Protein AF-A0A432TKU1-F1 (afdb_monomer)

Foldseek 3Di:
DDPPPDPPVVVVVVVVVVVVVVVVVVVVCCCVVPVVPPPVCPVVVVVVVVVVVVVVVVCVVQQKDKDKDFPPDDDPPDDGDIDIWIDHNPHTDPDDDDDDDDDDDPDD

Structure (mmCIF, N/CA/C/O backbone):
data_AF-A0A432TKU1-F1
#
_entry.id   AF-A0A432TKU1-F1
#
loop_
_atom_site.group_PDB
_atom_site.id
_atom_site.type_symbol
_atom_site.label_atom_id
_atom_site.label_alt_id
_atom_site.label_comp_id
_atom_site.label_asym_id
_atom_site.label_entity_id
_atom_site.label_seq_id
_atom_site.pdbx_PDB_ins_code
_atom_site.Cartn_x
_atom_site.Cartn_y
_atom_site.Cartn_z
_atom_site.occupancy
_atom_site.B_iso_or_equiv
_atom_site.auth_seq_id
_atom_site.auth_comp_id
_atom_site.auth_asym_id
_atom_site.auth_atom_id
_atom_site.pdbx_PDB_model_num
ATOM 1 N N . MET A 1 1 ? 24.162 9.182 -64.129 1.00 46.09 1 MET A N 1
ATOM 2 C CA . MET A 1 1 ? 24.620 10.292 -63.264 1.00 46.09 1 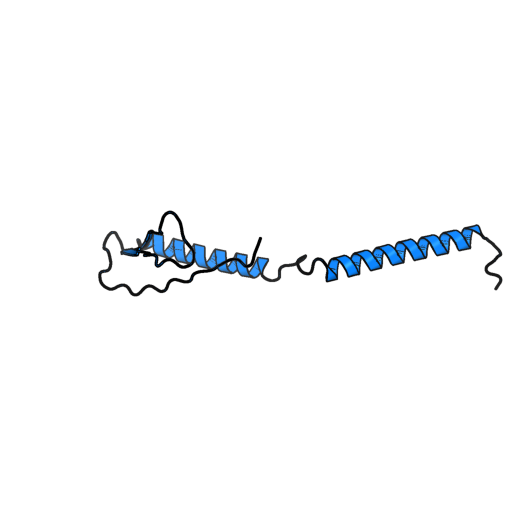MET A CA 1
ATOM 3 C C . MET A 1 1 ? 25.757 9.783 -62.395 1.00 46.09 1 MET A C 1
ATOM 5 O O . MET A 1 1 ? 25.558 8.852 -61.631 1.00 46.09 1 MET A O 1
ATOM 9 N N . THR A 1 2 ? 26.964 10.308 -62.586 1.00 53.25 2 THR A N 1
ATOM 10 C CA . THR A 1 2 ? 28.186 9.823 -61.933 1.00 53.25 2 THR A CA 1
ATOM 11 C C . THR A 1 2 ? 28.218 10.293 -60.477 1.00 53.25 2 THR A C 1
ATOM 13 O O . THR A 1 2 ? 28.508 11.455 -60.206 1.00 53.25 2 THR A O 1
ATOM 16 N N . PHE A 1 3 ? 27.936 9.382 -59.542 1.00 57.47 3 PHE A N 1
ATOM 17 C CA . PHE A 1 3 ? 28.003 9.596 -58.084 1.00 57.47 3 PHE A CA 1
ATOM 18 C C . PHE A 1 3 ? 29.399 10.046 -57.588 1.00 57.47 3 PHE A C 1
ATOM 20 O O . PHE A 1 3 ? 29.557 10.462 -56.451 1.00 57.47 3 PHE A O 1
ATOM 27 N N . GLN A 1 4 ? 30.418 9.995 -58.449 1.00 59.47 4 GLN A N 1
ATOM 28 C CA . GLN A 1 4 ? 31.823 10.268 -58.134 1.00 59.47 4 GLN A CA 1
ATOM 29 C C . GLN A 1 4 ? 32.252 11.741 -58.272 1.00 59.47 4 GLN A C 1
ATOM 31 O O . GLN A 1 4 ? 33.412 12.051 -58.025 1.00 59.47 4 GLN A O 1
ATOM 36 N N . LYS A 1 5 ? 31.368 12.673 -58.667 1.00 64.75 5 LYS A N 1
ATOM 37 C CA . LYS A 1 5 ? 31.785 14.072 -58.915 1.00 64.75 5 LYS A CA 1
ATOM 38 C C . LYS A 1 5 ? 32.138 14.865 -57.649 1.00 64.75 5 LYS A C 1
ATOM 40 O O . LYS A 1 5 ? 32.824 15.873 -57.752 1.00 64.75 5 LYS A O 1
ATOM 45 N N . SER A 1 6 ? 31.699 14.423 -56.471 1.00 76.88 6 SER A N 1
ATOM 46 C CA . SER A 1 6 ? 32.101 15.019 -55.194 1.00 76.88 6 SER A CA 1
ATOM 47 C C . SER A 1 6 ? 32.198 13.932 -54.123 1.00 76.88 6 SER A C 1
ATOM 49 O O . SER A 1 6 ? 31.192 13.604 -53.490 1.00 76.88 6 SER A O 1
ATOM 51 N N . PRO A 1 7 ? 33.396 13.357 -53.907 1.00 80.81 7 PRO A N 1
ATOM 52 C CA . PRO A 1 7 ? 33.641 12.397 -52.829 1.00 80.81 7 PRO A CA 1
ATOM 53 C C . PRO A 1 7 ? 33.178 12.917 -51.461 1.00 80.81 7 PRO A C 1
ATOM 55 O O . PRO A 1 7 ? 32.639 12.160 -50.663 1.00 80.81 7 PRO A O 1
ATOM 58 N N . MET A 1 8 ? 33.292 14.229 -51.230 1.00 85.69 8 MET A N 1
ATOM 59 C CA . MET A 1 8 ? 32.789 14.887 -50.021 1.00 85.69 8 MET A CA 1
ATOM 60 C C . MET A 1 8 ? 31.267 14.794 -49.887 1.00 85.69 8 MET A C 1
ATOM 62 O O . MET A 1 8 ? 30.776 14.469 -48.810 1.00 85.69 8 MET A O 1
ATOM 66 N N . ALA A 1 9 ? 30.513 15.023 -50.966 1.00 85.19 9 ALA A N 1
ATOM 67 C CA . ALA A 1 9 ? 29.055 14.919 -50.930 1.00 85.19 9 ALA A CA 1
ATOM 68 C C . ALA A 1 9 ? 28.590 13.482 -50.642 1.00 85.19 9 ALA A C 1
ATOM 70 O O . ALA A 1 9 ? 27.636 13.281 -49.894 1.00 85.19 9 ALA A O 1
ATOM 71 N N . VAL A 1 10 ? 29.294 12.482 -51.184 1.00 88.31 10 VAL A N 1
ATOM 72 C CA . VAL A 1 10 ? 29.011 11.067 -50.904 1.00 88.31 10 VAL A CA 1
ATOM 73 C C . VAL A 1 10 ? 29.301 10.736 -49.441 1.00 88.31 10 VAL A C 1
ATOM 75 O O . VAL A 1 10 ? 28.450 10.150 -48.778 1.00 88.31 10 VAL A O 1
ATOM 78 N N . SER A 1 11 ? 30.444 11.169 -48.904 1.00 89.50 11 SER A N 1
ATOM 79 C CA . SER A 1 11 ? 30.779 10.975 -47.488 1.00 89.50 11 SER A CA 1
ATOM 80 C C . SER A 1 11 ? 29.767 11.641 -46.554 1.00 89.50 11 SER A C 1
ATOM 82 O O . SER A 1 11 ? 29.345 11.034 -45.573 1.00 89.50 11 SER A O 1
ATOM 84 N N . MET A 1 12 ? 29.318 12.858 -46.876 1.00 90.94 12 MET A N 1
ATOM 85 C CA . MET A 1 12 ? 28.278 13.548 -46.109 1.00 90.94 12 MET A CA 1
ATOM 86 C C . MET A 1 12 ? 26.941 12.804 -46.145 1.00 90.94 12 MET A C 1
ATOM 88 O O . MET A 1 12 ? 26.287 12.681 -45.112 1.00 90.94 12 MET A O 1
ATOM 92 N N . LEU A 1 13 ? 26.549 12.270 -47.305 1.00 92.44 13 LEU A N 1
ATOM 93 C CA . LEU A 1 13 ? 25.328 11.477 -47.436 1.00 92.44 13 LEU A CA 1
ATOM 94 C C . LEU A 1 13 ? 25.402 10.189 -46.607 1.00 92.44 13 LEU A C 1
ATOM 96 O O . LEU A 1 13 ? 24.446 9.848 -45.917 1.00 92.44 13 LEU A O 1
ATOM 100 N N . VAL A 1 14 ? 26.541 9.495 -46.632 1.00 94.75 14 VAL A N 1
ATOM 101 C CA . VAL A 1 14 ? 26.756 8.285 -45.826 1.00 94.75 14 VAL A CA 1
ATOM 102 C C . VAL A 1 14 ? 26.674 8.604 -44.332 1.00 94.75 14 VAL A C 1
ATOM 104 O O . VAL A 1 14 ? 25.962 7.917 -43.604 1.00 94.75 14 VAL A O 1
ATOM 107 N N . LEU A 1 15 ? 27.332 9.673 -43.875 1.00 95.81 15 LEU A N 1
ATOM 108 C CA . LEU A 1 15 ? 27.261 10.111 -42.477 1.00 95.81 15 LEU A CA 1
ATOM 109 C C . LEU A 1 15 ? 25.835 10.482 -42.059 1.00 95.81 15 LEU A C 1
ATOM 111 O O . LEU A 1 15 ? 25.400 10.118 -40.967 1.00 95.81 15 LEU A O 1
ATOM 115 N N . PHE A 1 16 ? 25.089 11.157 -42.936 1.00 96.19 16 PHE A N 1
ATOM 116 C CA . PHE A 1 16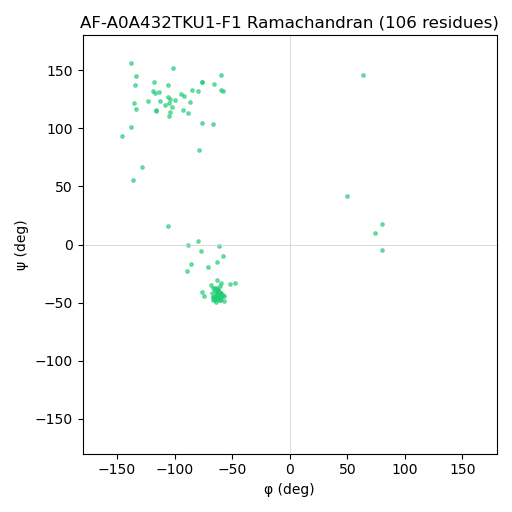 ? 23.686 11.478 -42.699 1.00 96.19 16 PHE A CA 1
ATOM 117 C C . PHE A 1 16 ? 22.836 10.212 -42.534 1.00 96.19 16 PHE A C 1
ATOM 119 O O . PHE A 1 16 ? 22.089 10.097 -41.564 1.00 96.19 16 PHE A O 1
ATOM 126 N N . LEU A 1 17 ? 22.989 9.233 -43.429 1.00 96.94 17 LEU A N 1
ATOM 127 C CA . LEU A 1 17 ? 22.257 7.966 -43.351 1.00 96.94 17 LEU A CA 1
ATOM 128 C C . LEU A 1 17 ? 22.591 7.184 -42.074 1.00 96.94 17 LEU A C 1
ATOM 130 O O . LEU A 1 17 ? 21.686 6.641 -41.444 1.00 96.94 17 LEU A O 1
ATOM 134 N N . ILE A 1 18 ? 23.860 7.176 -41.651 1.00 97.06 18 ILE A N 1
ATOM 135 C CA . ILE A 1 18 ? 24.282 6.563 -40.382 1.00 97.06 18 ILE A CA 1
ATOM 136 C C . ILE A 1 18 ? 23.603 7.254 -39.193 1.00 97.06 18 ILE A C 1
ATOM 138 O O . ILE A 1 18 ? 23.077 6.577 -38.311 1.00 97.06 18 ILE A O 1
ATOM 142 N N . LEU A 1 19 ? 23.576 8.589 -39.168 1.00 97.00 19 LEU A N 1
ATOM 143 C CA . LEU A 1 19 ? 22.960 9.356 -38.082 1.00 97.00 19 LEU A CA 1
ATOM 144 C C . LEU A 1 19 ? 21.447 9.099 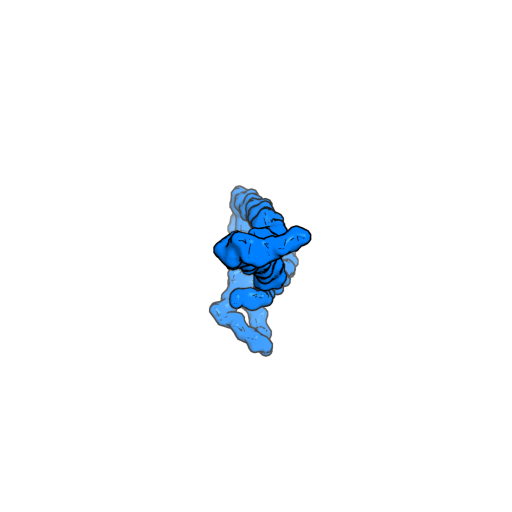-37.985 1.00 97.00 19 LEU A C 1
ATOM 146 O O . LEU A 1 19 ? 20.915 8.878 -36.893 1.00 97.00 19 LEU A O 1
ATOM 150 N N . VAL A 1 20 ? 20.756 9.095 -39.128 1.00 97.06 20 VAL A N 1
ATOM 151 C CA . VAL A 1 20 ? 19.320 8.790 -39.199 1.00 97.06 20 VAL A CA 1
ATOM 152 C C . VAL A 1 20 ? 19.065 7.356 -38.734 1.00 97.06 20 VAL A C 1
ATOM 154 O O . VAL A 1 20 ? 18.207 7.139 -37.880 1.00 97.06 20 VAL A O 1
ATOM 157 N N . GLY A 1 21 ? 19.855 6.391 -39.212 1.00 96.75 21 GLY A N 1
ATOM 158 C CA . GLY A 1 21 ? 19.746 4.989 -38.805 1.00 96.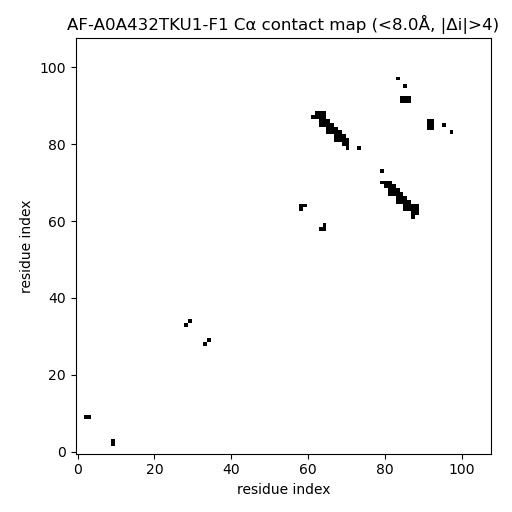75 21 GLY A CA 1
ATOM 159 C C . GLY A 1 21 ? 19.964 4.785 -37.304 1.00 96.75 21 GLY A C 1
ATOM 160 O O . GLY A 1 21 ? 19.166 4.113 -36.655 1.00 96.75 21 GLY A O 1
ATOM 161 N N . ALA A 1 22 ? 20.982 5.424 -36.722 1.00 95.00 22 ALA A N 1
ATOM 162 C CA . ALA A 1 22 ? 21.245 5.368 -35.283 1.00 95.00 22 ALA A CA 1
ATOM 163 C C . ALA A 1 22 ? 20.100 5.974 -34.455 1.00 95.00 22 ALA A C 1
ATOM 165 O O . ALA A 1 22 ? 19.761 5.457 -33.390 1.00 95.00 22 ALA A O 1
ATOM 166 N N . THR A 1 23 ? 19.481 7.050 -34.949 1.00 93.00 23 THR A N 1
ATOM 167 C CA . THR A 1 23 ? 18.312 7.669 -34.308 1.00 93.00 23 THR A CA 1
ATOM 168 C C . THR A 1 23 ? 17.113 6.721 -34.314 1.00 93.00 23 THR A C 1
ATOM 170 O O . THR A 1 23 ? 16.516 6.491 -33.265 1.00 93.00 23 THR A O 1
ATOM 173 N N . VAL A 1 24 ? 16.802 6.113 -35.462 1.00 94.81 24 VAL A N 1
ATOM 174 C CA . VAL A 1 24 ? 15.711 5.131 -35.588 1.00 94.81 24 VAL A CA 1
ATOM 175 C C . VAL A 1 24 ? 15.962 3.915 -34.696 1.00 94.81 24 VAL A C 1
ATOM 177 O O . VAL A 1 24 ? 15.070 3.508 -33.957 1.00 94.81 24 VAL A O 1
ATOM 180 N N . TYR A 1 25 ? 17.187 3.382 -34.697 1.00 92.56 25 TYR A N 1
ATOM 181 C CA . TYR A 1 25 ? 17.574 2.265 -33.835 1.00 92.56 25 TYR A CA 1
ATOM 182 C C . TYR A 1 25 ? 17.356 2.581 -32.351 1.00 92.56 25 TYR A C 1
ATOM 184 O O . TYR A 1 25 ? 16.799 1.763 -31.622 1.00 92.56 25 TYR A O 1
ATOM 192 N N . ARG A 1 26 ? 17.740 3.783 -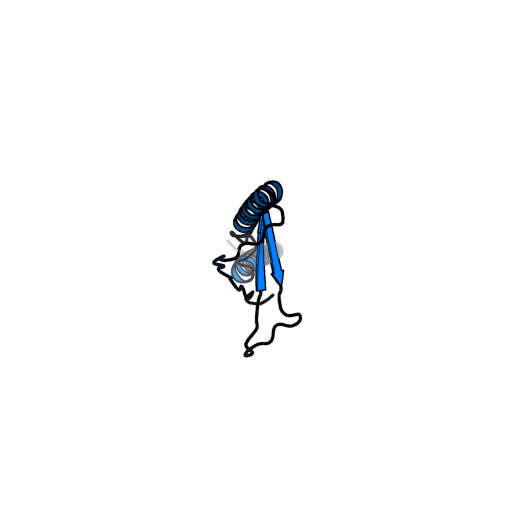31.898 1.00 84.75 26 ARG A N 1
ATOM 193 C CA . ARG A 1 26 ? 17.508 4.219 -30.512 1.00 84.75 26 ARG A CA 1
ATOM 194 C C . ARG A 1 26 ? 16.025 4.321 -30.169 1.00 84.75 26 ARG A C 1
ATOM 196 O O . ARG A 1 26 ? 15.659 3.938 -29.066 1.00 84.75 26 ARG A O 1
ATOM 203 N N . ILE A 1 27 ? 15.190 4.810 -31.087 1.00 85.56 27 ILE A N 1
ATOM 204 C CA . ILE A 1 27 ? 13.736 4.902 -30.882 1.00 85.56 27 ILE A CA 1
ATOM 205 C C . ILE A 1 27 ? 13.130 3.504 -30.734 1.00 85.56 27 ILE A C 1
ATOM 207 O O . ILE A 1 27 ? 12.419 3.256 -29.766 1.00 85.56 27 ILE A O 1
ATOM 211 N N . ILE A 1 28 ? 13.453 2.579 -31.644 1.00 86.94 28 ILE A N 1
ATOM 212 C CA . ILE A 1 28 ? 12.967 1.191 -31.581 1.00 86.94 28 ILE A CA 1
ATOM 213 C C . ILE A 1 28 ? 13.442 0.524 -30.291 1.00 86.94 28 ILE A C 1
ATOM 215 O O . ILE A 1 28 ? 12.635 -0.023 -29.549 1.00 86.94 28 ILE A O 1
ATOM 219 N N . THR A 1 29 ? 14.733 0.653 -29.971 1.00 83.31 29 THR A N 1
ATOM 220 C CA . THR A 1 29 ? 15.298 0.089 -28.739 1.00 83.31 29 THR A CA 1
ATOM 221 C C . THR A 1 29 ? 14.606 0.666 -27.508 1.00 83.31 29 THR A C 1
ATOM 223 O O . THR A 1 29 ? 14.306 -0.082 -26.589 1.00 83.31 29 THR A O 1
ATOM 226 N N . ALA A 1 30 ? 14.316 1.969 -27.463 1.00 76.38 30 ALA A N 1
ATOM 227 C CA . ALA A 1 30 ? 13.592 2.572 -26.345 1.00 76.38 30 ALA A CA 1
ATOM 228 C C . ALA A 1 30 ? 12.172 2.002 -26.204 1.00 76.38 30 ALA A C 1
ATOM 230 O O . ALA A 1 30 ? 11.747 1.734 -25.086 1.00 76.38 30 ALA A O 1
ATOM 231 N N . ILE A 1 31 ? 11.472 1.756 -27.315 1.00 75.12 31 ILE A N 1
ATOM 232 C CA . ILE A 1 31 ? 10.142 1.131 -27.310 1.00 75.12 31 ILE A CA 1
ATOM 233 C C . ILE A 1 31 ? 10.216 -0.327 -26.825 1.00 75.12 31 ILE A C 1
ATOM 235 O O . ILE A 1 31 ? 9.411 -0.734 -25.994 1.00 75.12 31 ILE A O 1
ATOM 239 N N . GLU A 1 32 ? 11.184 -1.109 -27.308 1.00 77.19 32 GLU A N 1
ATOM 240 C CA . GLU A 1 32 ? 11.306 -2.540 -26.989 1.00 77.19 32 GLU A CA 1
ATOM 241 C C . GLU A 1 32 ? 11.869 -2.806 -25.586 1.00 77.19 32 GLU A C 1
ATOM 243 O O . GLU A 1 32 ? 11.406 -3.706 -24.889 1.00 77.19 32 GLU A O 1
ATOM 248 N N . THR A 1 33 ? 12.877 -2.040 -25.160 1.00 68.75 33 THR A N 1
ATOM 249 C CA . THR A 1 33 ? 13.571 -2.255 -23.875 1.00 68.75 33 THR A CA 1
ATOM 250 C C . THR A 1 33 ? 12.931 -1.506 -22.713 1.00 68.75 33 THR A C 1
ATOM 252 O O . THR A 1 33 ? 13.110 -1.907 -21.567 1.00 68.75 33 THR A O 1
ATOM 255 N N . HIS A 1 34 ? 12.176 -0.437 -22.987 1.00 58.97 34 HIS A N 1
ATOM 256 C CA . HIS A 1 34 ? 11.479 0.350 -21.972 1.00 58.97 34 HIS A CA 1
ATOM 257 C C . HIS A 1 34 ? 9.994 0.511 -22.340 1.00 58.97 34 HIS A C 1
ATOM 259 O O . HIS A 1 34 ? 9.537 1.637 -22.558 1.00 58.97 34 HIS A O 1
ATOM 265 N N . PRO A 1 35 ? 9.192 -0.577 -22.334 1.00 52.28 35 PRO A N 1
ATOM 266 C CA . PRO A 1 35 ? 7.744 -0.499 -22.569 1.00 52.28 35 PRO A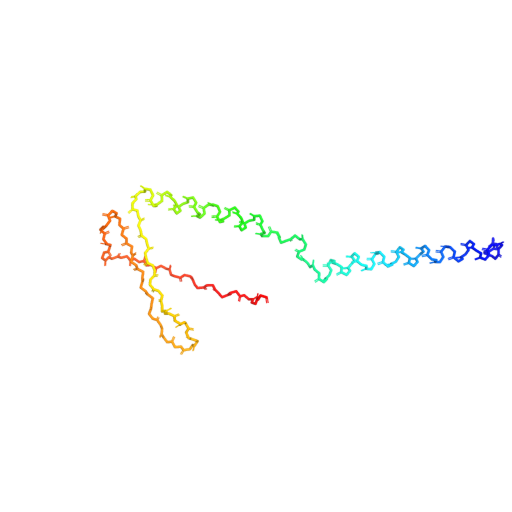 CA 1
ATOM 267 C C . PRO A 1 35 ? 6.988 0.360 -21.528 1.00 52.28 35 PRO A C 1
ATOM 269 O O . PRO A 1 35 ? 5.779 0.523 -21.630 1.00 52.28 35 PRO A O 1
ATOM 272 N N . GLY A 1 36 ? 7.680 0.922 -20.528 1.00 51.66 36 GLY A N 1
ATOM 273 C CA . GLY A 1 36 ? 7.122 1.680 -19.407 1.00 51.66 36 GLY A CA 1
ATOM 274 C C . GLY A 1 36 ? 7.302 3.202 -19.449 1.00 51.66 36 GLY A C 1
ATOM 275 O O . GLY A 1 36 ? 7.127 3.834 -18.412 1.00 51.66 36 GLY A O 1
ATOM 276 N N . LEU A 1 37 ? 7.642 3.827 -20.589 1.00 53.69 37 LEU A N 1
ATOM 277 C CA . LEU A 1 37 ? 7.684 5.306 -20.672 1.00 53.69 37 LEU A CA 1
ATOM 278 C C . LEU A 1 37 ? 6.311 5.967 -20.443 1.00 53.69 37 LEU A C 1
ATOM 280 O O . LEU A 1 37 ? 6.244 7.158 -20.144 1.00 53.69 37 LEU A O 1
ATOM 284 N N . VAL A 1 38 ? 5.236 5.180 -20.507 1.00 54.88 38 VAL A N 1
ATOM 285 C CA . VAL A 1 38 ? 3.934 5.494 -19.924 1.00 54.88 38 VAL A CA 1
ATOM 286 C C . VAL A 1 38 ? 3.423 4.207 -19.284 1.00 54.88 38 VAL A C 1
ATOM 288 O O . VAL A 1 38 ? 2.951 3.309 -19.974 1.00 54.88 38 VAL A O 1
ATOM 291 N N . VAL A 1 39 ? 3.540 4.086 -17.961 1.00 54.38 39 VAL A N 1
ATOM 292 C CA . VAL A 1 39 ? 2.717 3.116 -17.231 1.00 54.38 39 VAL A CA 1
ATOM 293 C C . VAL A 1 39 ? 1.288 3.635 -17.371 1.00 54.38 39 VAL A C 1
ATOM 295 O O . VAL A 1 39 ? 0.950 4.630 -16.732 1.00 54.38 39 VAL A O 1
ATOM 298 N N . GLU A 1 40 ? 0.470 3.026 -18.237 1.00 54.66 40 GLU A N 1
ATOM 299 C CA . GLU A 1 40 ? -0.961 3.376 -18.381 1.00 54.66 40 GLU A CA 1
ATOM 300 C C . GLU A 1 40 ? -1.648 3.455 -17.006 1.00 54.66 40 GLU A C 1
ATOM 302 O O . GLU A 1 40 ? -2.480 4.325 -16.752 1.00 54.66 40 GLU A O 1
ATOM 307 N N . ASP A 1 41 ? -1.194 2.617 -16.075 1.00 52.94 41 ASP A N 1
ATOM 308 C CA . ASP A 1 41 ? -1.691 2.528 -14.710 1.00 52.94 41 ASP A CA 1
ATOM 309 C C . ASP A 1 41 ? -1.217 3.634 -13.754 1.00 52.94 41 ASP A C 1
ATOM 311 O O . ASP A 1 41 ? -1.690 3.687 -12.624 1.00 52.94 41 ASP A O 1
ATOM 315 N N . ALA A 1 42 ? -0.311 4.544 -14.125 1.00 51.47 42 ALA A N 1
ATOM 316 C CA . ALA A 1 42 ? 0.117 5.615 -13.211 1.00 51.47 42 ALA A CA 1
ATOM 317 C C . ALA A 1 42 ? -1.027 6.603 -12.910 1.00 51.47 42 ALA A C 1
ATOM 319 O O . ALA A 1 42 ? -1.182 7.057 -11.776 1.00 51.47 42 ALA A O 1
ATOM 320 N N . TYR A 1 43 ? -1.862 6.898 -13.911 1.00 49.00 43 TYR A N 1
ATOM 321 C CA . TYR A 1 43 ? -3.053 7.731 -13.730 1.00 49.00 43 TYR A CA 1
ATOM 322 C C . TYR A 1 43 ? -4.171 6.974 -13.006 1.00 49.00 43 TYR A C 1
ATOM 324 O O . TYR A 1 43 ? -4.746 7.505 -12.057 1.00 49.00 43 TYR A O 1
ATOM 332 N N . LEU A 1 44 ? -4.420 5.718 -13.390 1.00 57.00 44 LEU A N 1
ATOM 333 C CA . LEU A 1 44 ? -5.450 4.873 -12.774 1.00 57.00 44 LEU A CA 1
ATOM 334 C C . LEU A 1 44 ? -5.130 4.551 -11.306 1.00 57.00 44 LEU A C 1
ATOM 336 O O . LEU A 1 44 ? -6.007 4.620 -10.447 1.00 57.00 44 LEU A O 1
ATOM 340 N N . SER A 1 45 ? -3.864 4.277 -10.983 1.00 61.00 45 SER A N 1
ATOM 341 C CA . SER A 1 45 ? -3.416 4.058 -9.601 1.00 61.00 45 SER A CA 1
ATOM 342 C C . SER A 1 45 ? -3.469 5.333 -8.757 1.00 61.00 45 SER A C 1
ATOM 344 O O . SER A 1 45 ? -3.806 5.258 -7.575 1.00 61.00 45 SER A O 1
ATOM 346 N N . GLY A 1 46 ? -3.197 6.503 -9.345 1.00 61.94 46 GLY A N 1
ATOM 347 C CA . GLY A 1 46 ? -3.314 7.795 -8.669 1.00 61.94 46 GLY A CA 1
ATOM 348 C C . GLY A 1 46 ? -4.759 8.158 -8.314 1.00 61.94 46 GLY A C 1
ATOM 349 O O . GLY A 1 46 ? -5.034 8.558 -7.181 1.00 61.94 46 GLY A O 1
ATOM 350 N N . GLU A 1 47 ? -5.689 7.974 -9.253 1.00 68.38 47 GLU A N 1
ATOM 351 C CA . GLU A 1 47 ? -7.118 8.229 -9.038 1.00 68.38 47 GLU A CA 1
ATOM 352 C C . GLU A 1 47 ? -7.715 7.242 -8.024 1.00 68.38 47 GLU A C 1
ATOM 354 O O . GLU A 1 47 ? -8.298 7.668 -7.025 1.00 68.38 47 GLU A O 1
ATOM 359 N N . ALA A 1 48 ? -7.451 5.939 -8.180 1.00 71.31 48 ALA A N 1
ATOM 360 C CA . ALA A 1 48 ? -7.900 4.911 -7.238 1.00 71.31 48 ALA A CA 1
ATOM 361 C C . ALA A 1 48 ? -7.331 5.115 -5.820 1.00 71.31 48 ALA A C 1
ATOM 363 O O . ALA A 1 48 ? -8.018 4.883 -4.816 1.00 71.31 48 ALA A O 1
ATOM 364 N N . TYR A 1 49 ? -6.084 5.587 -5.710 1.00 72.75 49 TYR A N 1
ATOM 365 C CA . TYR A 1 49 ? -5.495 5.967 -4.427 1.00 72.75 49 TYR A CA 1
ATOM 366 C C . TYR A 1 49 ? -6.225 7.165 -3.806 1.00 72.75 49 TYR A C 1
ATOM 368 O O . TYR A 1 49 ? -6.554 7.135 -2.617 1.00 72.75 49 TYR A O 1
ATOM 376 N N . GLY A 1 50 ? -6.523 8.195 -4.604 1.00 78.75 50 GLY A N 1
ATOM 377 C CA . GLY A 1 50 ? -7.279 9.371 -4.173 1.00 78.75 50 GLY A CA 1
ATOM 378 C C . GLY A 1 50 ? -8.683 9.024 -3.670 1.00 78.75 50 GLY A C 1
ATOM 379 O O . GLY A 1 50 ? -9.078 9.466 -2.588 1.00 78.75 50 GLY A O 1
ATOM 380 N N . GLU A 1 51 ? -9.413 8.179 -4.399 1.00 84.12 51 GLU A N 1
ATOM 381 C CA . GLU A 1 51 ? -10.734 7.687 -3.994 1.00 84.12 51 GLU A CA 1
ATOM 382 C C . GLU A 1 51 ? -10.673 6.893 -2.686 1.00 84.12 51 GLU A C 1
ATOM 384 O O . GLU A 1 51 ? -11.442 7.154 -1.755 1.00 84.12 51 GLU A O 1
ATOM 389 N N . THR A 1 52 ? -9.707 5.978 -2.570 1.00 82.44 52 THR A N 1
ATOM 390 C CA . THR A 1 52 ? -9.497 5.174 -1.357 1.00 82.44 52 THR A CA 1
ATOM 391 C C . THR A 1 52 ? -9.178 6.062 -0.153 1.00 82.44 52 THR A C 1
ATOM 393 O O . THR A 1 52 ? -9.705 5.854 0.945 1.00 82.44 52 THR A O 1
ATOM 396 N N . LEU A 1 53 ? -8.342 7.085 -0.345 1.00 84.56 53 LEU A N 1
ATOM 397 C CA . LEU A 1 53 ? -7.968 8.023 0.707 1.00 84.56 53 LEU A CA 1
ATOM 398 C C . LEU A 1 53 ? -9.155 8.892 1.141 1.00 84.56 53 LEU A C 1
ATOM 400 O O . LEU A 1 53 ? -9.362 9.093 2.340 1.00 84.56 53 LEU A O 1
ATOM 404 N N . ASN A 1 54 ? -9.966 9.367 0.195 1.00 89.44 54 ASN A N 1
ATOM 405 C CA . ASN A 1 54 ? -11.180 10.123 0.498 1.00 89.44 54 ASN A CA 1
ATOM 406 C C . ASN A 1 54 ? -12.202 9.276 1.259 1.00 89.44 54 ASN A C 1
ATOM 408 O O . ASN A 1 54 ? -12.700 9.716 2.297 1.00 89.44 54 ASN A O 1
ATOM 412 N N . ALA A 1 55 ? -12.464 8.048 0.807 1.00 87.00 55 ALA A N 1
ATOM 413 C CA . ALA A 1 55 ? -13.349 7.117 1.502 1.00 87.00 55 ALA A CA 1
ATOM 414 C C . ALA A 1 55 ? -12.854 6.840 2.932 1.00 87.00 55 ALA A C 1
ATOM 416 O O . ALA A 1 55 ? -13.627 6.911 3.891 1.00 87.00 55 ALA A O 1
ATOM 417 N N . ARG A 1 56 ? -11.543 6.621 3.108 1.00 86.69 56 ARG A N 1
ATOM 418 C CA . ARG A 1 56 ? -10.918 6.485 4.432 1.00 86.69 56 ARG A CA 1
ATOM 419 C C . ARG A 1 56 ? -11.171 7.715 5.305 1.00 86.69 56 ARG A C 1
ATOM 421 O O . ARG A 1 56 ? -11.563 7.568 6.460 1.00 86.69 56 ARG A O 1
ATOM 428 N N . ASN A 1 57 ? -10.941 8.918 4.785 1.00 89.94 57 ASN A N 1
ATOM 429 C CA . ASN A 1 57 ? -11.091 10.154 5.555 1.00 89.94 57 ASN A CA 1
ATOM 430 C C . ASN A 1 57 ? -12.546 10.398 5.976 1.00 89.94 57 ASN A C 1
ATOM 432 O O . ASN A 1 57 ? -12.792 10.802 7.112 1.00 89.94 57 ASN A O 1
ATOM 436 N N . GLN A 1 58 ? -13.514 10.088 5.110 1.00 91.88 58 GLN A N 1
ATOM 437 C CA . GLN A 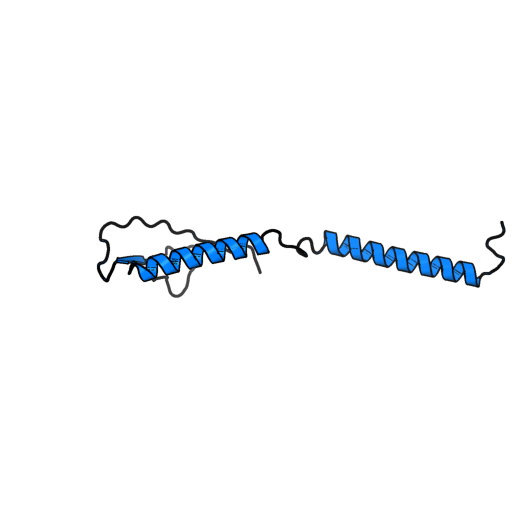1 58 ? -14.936 10.145 5.457 1.00 91.88 58 GLN A CA 1
ATOM 438 C C . GLN A 1 58 ? -15.287 9.170 6.588 1.00 91.88 58 GLN A C 1
ATOM 440 O O . GLN A 1 58 ? -15.995 9.540 7.525 1.00 91.88 58 GLN A O 1
ATOM 445 N N . LEU A 1 59 ? -14.762 7.942 6.545 1.00 89.50 59 LEU A N 1
ATOM 446 C CA . LEU A 1 59 ? -14.965 6.955 7.609 1.00 89.50 59 LEU A CA 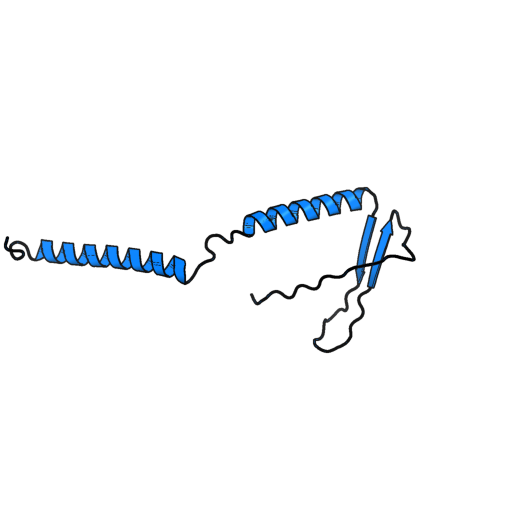1
ATOM 447 C C . LEU A 1 59 ? -14.351 7.419 8.937 1.00 89.50 59 LEU A C 1
ATOM 449 O O . LEU A 1 59 ? -15.003 7.329 9.978 1.00 89.50 59 LEU A O 1
ATOM 453 N N . LEU A 1 60 ? -13.141 7.982 8.907 1.00 89.62 60 LEU A N 1
ATOM 454 C CA . LEU A 1 60 ? -12.506 8.560 10.095 1.00 89.62 60 LEU A CA 1
ATOM 455 C C . LEU A 1 60 ? -13.335 9.709 10.685 1.00 89.62 60 LEU A C 1
ATOM 457 O O . LEU A 1 60 ? -13.529 9.754 11.897 1.00 89.62 60 LEU A O 1
ATOM 461 N N . ALA A 1 61 ? -13.880 10.596 9.845 1.00 91.31 61 ALA A N 1
ATOM 462 C CA . ALA A 1 61 ? -14.748 11.693 10.284 1.00 91.31 61 ALA A CA 1
ATOM 463 C C . ALA A 1 61 ? -16.055 11.198 10.933 1.00 91.31 61 ALA A C 1
ATOM 465 O O . ALA A 1 61 ? -16.580 11.828 11.846 1.00 91.31 61 ALA A O 1
ATOM 466 N N . GLN A 1 62 ? -16.559 10.036 10.511 1.00 91.94 62 GLN A N 1
ATOM 467 C CA . GLN A 1 62 ? -17.699 9.351 11.133 1.00 91.94 62 GLN A CA 1
ATOM 468 C C . GLN A 1 62 ? -17.323 8.570 12.412 1.00 91.94 62 GLN A C 1
ATOM 470 O O . GLN A 1 62 ? -18.177 7.888 12.992 1.00 91.94 62 GLN A O 1
ATOM 475 N N . GLY A 1 63 ? -16.057 8.647 12.836 1.00 90.62 63 GLY A N 1
ATOM 476 C CA . GLY A 1 63 ? -15.529 8.021 14.044 1.00 90.62 63 GLY A CA 1
ATOM 477 C C . GLY A 1 63 ? -15.210 6.535 13.904 1.00 90.62 63 GLY A C 1
ATOM 478 O O . GLY A 1 63 ? -15.098 5.835 14.915 1.00 90.62 63 GLY A O 1
ATOM 479 N N . TRP A 1 64 ? -15.082 6.030 12.676 1.00 91.12 64 TRP A N 1
ATOM 480 C CA . TRP A 1 64 ? -14.612 4.669 12.434 1.00 91.12 64 TRP A CA 1
ATOM 481 C C . TRP A 1 64 ? -13.105 4.570 12.618 1.00 91.12 64 TRP A C 1
ATOM 483 O O . TRP A 1 64 ? -12.353 5.428 12.165 1.00 91.12 64 TRP A O 1
ATOM 493 N N . THR A 1 65 ? -12.654 3.479 13.225 1.00 90.31 65 THR A N 1
ATOM 494 C CA . THR A 1 65 ? -11.239 3.130 13.329 1.00 90.31 65 THR A CA 1
ATOM 495 C C . THR A 1 65 ? -11.032 1.662 12.969 1.00 90.31 65 THR A C 1
ATOM 497 O O . THR A 1 65 ? -11.881 0.804 13.232 1.00 90.31 65 THR A O 1
ATOM 500 N N . LEU A 1 66 ? -9.897 1.375 12.332 1.00 87.50 66 LEU A N 1
ATOM 501 C CA . LEU A 1 66 ? -9.442 0.027 12.007 1.00 87.50 66 LEU A CA 1
ATOM 502 C C . LEU A 1 66 ? -7.967 -0.080 12.387 1.00 87.50 66 LEU A C 1
ATOM 504 O O . LEU A 1 66 ? -7.129 0.610 11.812 1.00 87.50 66 LEU A O 1
ATOM 508 N N . ASN A 1 67 ? -7.665 -0.949 13.345 1.00 88.62 67 ASN A N 1
ATOM 509 C CA . ASN A 1 67 ? -6.307 -1.262 13.768 1.00 88.62 67 ASN A CA 1
ATOM 510 C C . ASN A 1 67 ? -5.952 -2.666 13.289 1.00 88.62 67 ASN A C 1
ATOM 512 O O . ASN A 1 67 ? -6.615 -3.632 13.667 1.00 88.62 67 ASN A O 1
ATOM 516 N N . LEU A 1 68 ? -4.909 -2.775 12.468 1.00 86.94 68 LEU A N 1
ATOM 517 C CA . LEU A 1 68 ? -4.363 -4.052 12.025 1.00 86.94 68 LEU A CA 1
ATOM 518 C C . LEU A 1 68 ? -3.053 -4.318 12.764 1.00 86.94 68 LEU A C 1
ATOM 520 O O . LEU A 1 68 ? -2.047 -3.659 12.518 1.00 86.94 68 LEU A O 1
ATOM 524 N N . ASN A 1 69 ? -3.068 -5.306 13.651 1.00 88.44 69 ASN A N 1
ATOM 525 C CA . ASN A 1 69 ? -1.870 -5.788 14.317 1.00 88.44 69 ASN A CA 1
ATOM 526 C C . ASN A 1 69 ? -1.240 -6.884 13.462 1.00 88.44 69 ASN A C 1
ATOM 528 O O . ASN A 1 69 ? -1.808 -7.968 13.300 1.00 88.44 69 ASN A O 1
ATOM 532 N N . THR A 1 70 ? -0.062 -6.584 12.924 1.00 87.06 70 THR A N 1
ATOM 533 C CA . THR A 1 70 ? 0.756 -7.520 12.154 1.00 87.06 70 THR A CA 1
ATOM 534 C C . THR A 1 70 ? 1.898 -8.065 13.015 1.00 87.06 70 THR A C 1
ATOM 536 O O . THR A 1 70 ? 2.387 -7.367 13.912 1.00 87.06 70 THR A O 1
ATOM 539 N N . PRO A 1 71 ? 2.383 -9.287 12.750 1.00 86.75 71 PRO A N 1
ATOM 540 C CA . PRO A 1 71 ? 3.610 -9.770 13.369 1.00 86.75 71 PRO A CA 1
ATOM 541 C C . PRO A 1 71 ? 4.789 -8.858 13.001 1.00 86.75 71 PRO A C 1
ATOM 543 O O . PRO A 1 71 ? 4.857 -8.326 11.893 1.00 86.75 71 PRO A O 1
ATOM 546 N N . LYS A 1 72 ? 5.743 -8.692 13.930 1.00 86.06 72 LYS A N 1
ATOM 547 C CA . LYS A 1 72 ? 6.936 -7.846 13.715 1.00 86.06 72 LYS A CA 1
ATOM 548 C C . LYS A 1 72 ? 7.780 -8.303 12.524 1.00 86.06 72 LYS A C 1
ATOM 550 O O . LYS A 1 72 ? 8.415 -7.481 11.876 1.00 86.06 72 LYS A O 1
ATOM 555 N N . VAL A 1 73 ? 7.821 -9.611 12.278 1.00 85.12 73 VAL A N 1
ATOM 556 C CA . VAL A 1 73 ? 8.567 -10.227 11.178 1.00 85.12 73 VAL A CA 1
ATOM 557 C C . VAL A 1 73 ? 7.670 -11.269 10.531 1.00 85.12 73 VAL A C 1
ATOM 559 O O . VAL A 1 73 ? 7.236 -12.208 11.199 1.00 85.12 73 VAL A O 1
ATOM 562 N N . VAL A 1 74 ? 7.422 -11.107 9.234 1.00 83.50 74 VAL A N 1
ATOM 563 C CA . VAL A 1 74 ? 6.673 -12.070 8.425 1.00 83.50 74 VAL A CA 1
ATOM 564 C C . VAL A 1 74 ? 7.645 -13.124 7.903 1.00 83.50 74 VAL A C 1
ATOM 566 O O . VAL A 1 74 ? 8.630 -12.786 7.248 1.00 83.50 74 VAL A O 1
ATOM 569 N N . LYS A 1 75 ? 7.398 -14.403 8.206 1.00 84.56 75 LYS A N 1
ATOM 570 C CA . LYS A 1 75 ? 8.257 -15.525 7.795 1.00 84.56 75 LYS A CA 1
ATOM 571 C C . LYS A 1 75 ? 7.546 -16.435 6.799 1.00 84.56 75 LYS A C 1
ATOM 573 O O . LYS A 1 75 ? 6.425 -16.876 7.030 1.00 84.56 75 LYS A O 1
ATOM 578 N N . HIS A 1 76 ? 8.220 -16.751 5.701 1.00 84.00 76 HIS A N 1
ATOM 579 C CA . HIS A 1 76 ? 7.681 -17.659 4.694 1.00 84.00 76 HIS A CA 1
ATOM 580 C C . HIS A 1 76 ? 7.519 -19.085 5.248 1.00 84.00 76 HIS A C 1
ATOM 582 O O . HIS A 1 76 ? 8.402 -19.580 5.945 1.00 84.00 76 HIS A O 1
ATOM 588 N N . GLY A 1 77 ? 6.399 -19.740 4.922 1.00 84.75 77 GLY A N 1
ATOM 589 C CA . GLY A 1 77 ? 6.122 -21.129 5.310 1.00 84.75 77 GLY A CA 1
ATOM 590 C C . GLY A 1 77 ? 5.750 -21.341 6.782 1.00 84.75 77 GLY A C 1
ATOM 591 O O . GLY A 1 77 ? 5.686 -22.484 7.221 1.00 84.75 77 GLY A O 1
ATOM 592 N N . ILE A 1 78 ? 5.514 -20.268 7.545 1.00 88.50 78 ILE A N 1
ATOM 593 C CA . ILE A 1 78 ? 5.129 -20.332 8.960 1.00 88.50 78 ILE A CA 1
ATOM 594 C C . ILE A 1 78 ? 3.757 -19.684 9.131 1.00 88.50 78 ILE A C 1
ATOM 596 O O . ILE A 1 78 ? 3.534 -18.574 8.638 1.00 88.50 78 ILE A O 1
ATOM 600 N N . GLU A 1 79 ? 2.860 -20.370 9.842 1.00 88.94 79 GLU A N 1
ATOM 601 C CA . GLU A 1 79 ? 1.551 -19.833 10.211 1.00 88.94 79 GLU A CA 1
ATOM 602 C C . GLU A 1 79 ? 1.714 -18.559 11.049 1.00 88.94 79 GLU A C 1
ATOM 604 O O . GLU A 1 79 ? 2.526 -18.489 11.974 1.00 88.94 79 GLU A O 1
ATOM 609 N N . GLN A 1 80 ? 0.954 -17.525 10.697 1.00 87.81 80 GLN A N 1
ATOM 610 C CA . GLN A 1 80 ? 1.035 -16.215 11.326 1.00 87.81 80 GLN A CA 1
ATOM 611 C C . GLN A 1 80 ? -0.357 -15.691 11.629 1.00 87.81 80 GLN A C 1
ATOM 613 O O . GLN A 1 80 ? -1.264 -15.763 10.801 1.00 87.81 80 GLN A O 1
ATOM 618 N N . THR A 1 81 ? -0.504 -15.115 12.817 1.00 88.81 81 THR A N 1
ATOM 619 C CA . THR A 1 81 ? -1.757 -14.511 13.254 1.00 88.81 81 THR A CA 1
ATOM 620 C C . THR A 1 81 ? -1.756 -13.017 12.963 1.00 88.81 81 THR A C 1
ATOM 622 O O . THR A 1 81 ? -0.833 -12.295 13.343 1.00 88.81 81 THR A O 1
ATOM 625 N N . TYR A 1 82 ? -2.828 -12.559 12.326 1.00 87.69 82 TYR A N 1
ATOM 626 C CA . TYR A 1 82 ? -3.114 -11.154 12.069 1.00 87.69 82 TYR A CA 1
ATOM 627 C C . TYR A 1 82 ? -4.404 -10.794 12.794 1.00 87.69 82 TYR A C 1
ATOM 629 O O . TYR A 1 82 ? -5.407 -11.494 12.651 1.00 87.69 82 TYR A O 1
ATOM 637 N N . THR A 1 83 ? -4.393 -9.698 13.548 1.00 88.31 83 THR A N 1
ATOM 638 C CA . THR A 1 83 ? -5.568 -9.274 14.318 1.00 88.31 83 THR A CA 1
ATOM 639 C C . THR A 1 83 ? -6.054 -7.933 13.805 1.00 88.31 83 THR A C 1
ATOM 641 O O . THR A 1 83 ? -5.364 -6.926 13.945 1.00 88.31 83 THR A O 1
ATOM 644 N N . ALA A 1 84 ? -7.256 -7.913 13.235 1.00 88.19 84 ALA A N 1
ATOM 645 C CA . ALA A 1 84 ? -7.941 -6.688 12.851 1.00 88.19 84 ALA A CA 1
ATOM 646 C C . ALA A 1 84 ? -8.978 -6.319 13.919 1.00 88.19 84 ALA A C 1
ATOM 648 O O . ALA A 1 84 ? -9.860 -7.113 14.240 1.00 88.19 84 ALA A O 1
ATOM 649 N N . VAL A 1 85 ? -8.884 -5.105 14.454 1.00 88.88 85 VAL A N 1
ATOM 650 C CA . VAL A 1 85 ? -9.841 -4.549 15.414 1.00 88.88 85 VAL A CA 1
ATOM 651 C C . VAL A 1 85 ? -10.514 -3.349 14.771 1.00 88.88 85 VAL A C 1
ATOM 653 O O . VAL A 1 85 ? -9.859 -2.346 14.494 1.00 88.88 85 VAL A O 1
ATOM 656 N N . SER A 1 86 ? -11.823 -3.445 14.545 1.00 89.00 86 SER A N 1
ATOM 657 C CA . SER A 1 86 ? -12.634 -2.321 14.081 1.00 89.00 86 SER A CA 1
ATOM 658 C C . SER A 1 86 ? -13.490 -1.776 15.217 1.00 89.00 86 SER A C 1
ATOM 660 O O . SER A 1 86 ? -14.082 -2.541 15.986 1.00 89.00 86 SER A O 1
ATOM 662 N N . ALA A 1 87 ? -13.565 -0.453 15.316 1.00 90.75 87 ALA A N 1
ATOM 663 C CA . ALA A 1 87 ? -14.421 0.232 16.267 1.00 90.75 87 ALA A CA 1
ATOM 664 C C . ALA A 1 87 ? -15.111 1.437 15.624 1.00 90.75 87 ALA A C 1
ATOM 666 O O . ALA A 1 87 ? -14.623 2.016 14.656 1.00 90.75 87 ALA A O 1
ATOM 667 N N . LYS A 1 88 ? -16.251 1.829 16.194 1.00 91.19 88 LYS A N 1
ATOM 668 C CA . LYS A 1 88 ? -16.924 3.094 15.886 1.00 91.19 88 LYS A CA 1
ATOM 669 C C . LYS A 1 88 ? -17.098 3.877 17.176 1.00 91.19 88 LYS A C 1
ATOM 671 O O . LYS A 1 88 ? -17.683 3.355 18.124 1.00 91.19 88 LYS A O 1
ATOM 676 N N . ASN A 1 89 ? -16.586 5.104 17.230 1.00 91.31 89 ASN A N 1
ATOM 677 C CA . ASN A 1 89 ? -16.634 5.963 18.419 1.00 91.31 89 ASN A CA 1
ATOM 678 C C . ASN A 1 89 ? -16.153 5.238 19.695 1.00 91.31 89 ASN A C 1
ATOM 680 O O . ASN A 1 89 ? -16.780 5.322 20.747 1.00 91.31 89 ASN A O 1
ATOM 684 N N . GLY A 1 90 ? -15.076 4.451 19.582 1.00 86.38 90 GLY A N 1
ATOM 685 C CA . GLY A 1 90 ? -14.498 3.686 20.695 1.00 86.38 90 GLY A CA 1
ATOM 686 C C . GLY A 1 90 ? -15.211 2.373 21.045 1.00 86.38 90 GLY A C 1
ATOM 687 O O . GLY A 1 90 ? -14.702 1.614 21.866 1.00 86.38 90 GLY A O 1
ATOM 688 N N . LYS A 1 91 ? -16.346 2.047 20.411 1.00 90.19 91 LYS A N 1
ATOM 689 C CA . LYS A 1 91 ? -17.049 0.776 20.625 1.00 90.19 91 LYS A CA 1
ATOM 690 C C . LYS A 1 91 ? -16.597 -0.271 19.608 1.00 90.19 91 LYS A C 1
ATOM 692 O O . LYS A 1 91 ? -16.818 -0.109 18.409 1.00 90.19 91 LYS A O 1
ATOM 697 N N . VAL A 1 92 ? -15.963 -1.333 20.100 1.00 90.06 92 VAL A N 1
ATOM 698 C CA . VAL A 1 92 ? -15.454 -2.448 19.285 1.00 90.06 92 VAL A CA 1
ATOM 699 C C . VAL A 1 92 ? -16.601 -3.362 18.856 1.00 90.06 92 VAL A C 1
ATOM 701 O O . VAL A 1 92 ? -17.507 -3.650 19.641 1.00 90.06 92 VAL A O 1
ATOM 704 N N . PHE A 1 93 ? -16.557 -3.837 17.613 1.00 83.31 93 PHE A N 1
ATOM 705 C CA . PHE A 1 93 ? -17.508 -4.828 17.109 1.00 83.31 93 PHE A CA 1
ATOM 706 C C . PHE A 1 93 ? -17.128 -6.239 17.573 1.00 83.31 93 PHE A C 1
ATOM 708 O O . PHE A 1 93 ? -15.986 -6.656 17.414 1.00 83.31 93 PHE A O 1
ATOM 715 N N . SER A 1 94 ? -18.092 -7.000 18.103 1.00 76.75 94 SER A N 1
ATOM 716 C CA . SER A 1 94 ? -17.873 -8.386 18.553 1.00 76.75 94 SER A CA 1
ATOM 717 C C . SER A 1 94 ? -18.015 -9.437 17.444 1.00 76.75 94 SER A C 1
ATOM 719 O O . SER A 1 94 ? -17.564 -10.563 17.618 1.00 76.75 94 SER A O 1
ATOM 721 N N . ALA A 1 95 ? -18.630 -9.088 16.309 1.00 69.19 95 ALA A N 1
ATOM 722 C CA . ALA A 1 95 ? -18.935 -10.012 15.212 1.00 69.19 95 ALA A CA 1
ATOM 723 C C . ALA A 1 95 ? -18.606 -9.393 13.844 1.00 69.19 95 ALA A C 1
ATOM 725 O O . ALA A 1 95 ? -19.462 -9.270 12.968 1.00 69.19 95 ALA A O 1
ATOM 726 N N . ALA A 1 96 ? -17.362 -8.947 13.671 1.00 68.94 96 ALA A N 1
ATOM 727 C CA . ALA A 1 96 ? -16.897 -8.424 12.393 1.00 68.94 96 ALA A CA 1
ATOM 728 C C . ALA A 1 96 ? -16.414 -9.565 11.485 1.00 68.94 96 ALA A C 1
ATOM 730 O O . ALA A 1 96 ? -15.634 -10.418 11.905 1.00 68.94 96 ALA A O 1
ATOM 731 N N . LYS A 1 97 ? -16.847 -9.558 10.220 1.00 71.56 97 LYS A N 1
ATOM 732 C CA . LYS A 1 97 ? -16.189 -10.318 9.153 1.00 71.56 97 LYS A CA 1
ATOM 733 C C . LYS A 1 97 ? -15.156 -9.405 8.507 1.00 71.56 97 LYS A C 1
ATOM 735 O O . LYS A 1 97 ? -15.494 -8.293 8.111 1.00 71.56 97 LYS A O 1
ATOM 740 N N . ALA A 1 98 ? -13.919 -9.872 8.408 1.00 74.75 98 ALA A N 1
ATOM 741 C CA . ALA A 1 98 ? -12.846 -9.163 7.729 1.00 74.75 98 ALA A CA 1
ATOM 742 C C . ALA A 1 98 ? -12.356 -10.002 6.548 1.00 74.75 98 ALA A C 1
ATOM 744 O O . ALA A 1 98 ? -12.241 -11.222 6.657 1.00 74.75 98 ALA A O 1
ATOM 745 N N . VAL A 1 99 ? -12.065 -9.338 5.432 1.00 78.88 99 VAL A N 1
ATOM 746 C CA . VAL A 1 99 ? -11.369 -9.932 4.290 1.00 78.88 99 VAL A CA 1
ATOM 747 C C . VAL A 1 99 ? -10.014 -9.248 4.202 1.00 78.88 99 VAL A C 1
ATOM 749 O O . VAL A 1 99 ? -9.948 -8.021 4.145 1.00 78.88 99 VAL A O 1
ATOM 752 N N . ALA A 1 100 ? -8.943 -10.034 4.243 1.00 75.12 100 ALA A N 1
ATOM 753 C CA . ALA A 1 100 ? -7.581 -9.539 4.115 1.00 75.12 100 ALA A CA 1
ATOM 754 C C . ALA A 1 100 ? -7.038 -9.904 2.731 1.00 75.12 100 ALA A C 1
ATOM 756 O O . ALA A 1 100 ? -7.065 -11.071 2.342 1.00 75.12 100 ALA A O 1
ATOM 757 N N . TYR A 1 101 ? -6.533 -8.904 2.011 1.00 76.94 101 TYR A N 1
ATOM 758 C CA . TYR A 1 101 ? -5.843 -9.089 0.739 1.00 76.94 101 TYR A CA 1
ATOM 759 C C . TY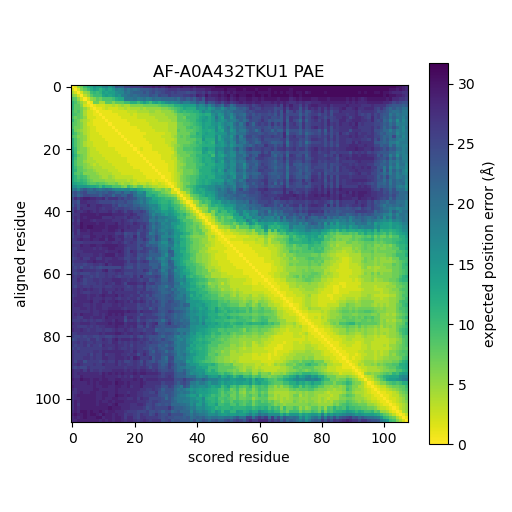R A 1 101 ? -4.347 -8.904 0.967 1.00 76.94 101 TYR A C 1
ATOM 761 O O . TYR A 1 101 ? -3.910 -7.858 1.446 1.00 76.94 101 TYR A O 1
ATOM 769 N N . PHE A 1 102 ? -3.564 -9.927 0.637 1.00 73.81 102 PHE A N 1
ATOM 770 C CA . PHE A 1 102 ? -2.110 -9.875 0.708 1.00 73.81 102 PHE A CA 1
ATOM 771 C C . PHE A 1 102 ? -1.564 -9.679 -0.701 1.00 73.81 102 PHE A C 1
ATOM 773 O O . PHE A 1 102 ? -1.770 -10.524 -1.570 1.00 73.81 102 PHE A O 1
ATOM 780 N N . TYR A 1 103 ? -0.870 -8.566 -0.921 1.00 74.50 103 TYR A N 1
ATOM 781 C CA . TYR A 1 103 ? -0.170 -8.299 -2.170 1.00 74.50 103 TYR A CA 1
ATOM 782 C C . TYR A 1 103 ? 1.330 -8.505 -1.968 1.00 74.50 103 TYR A C 1
ATOM 784 O O . TYR A 1 103 ? 1.931 -7.908 -1.072 1.00 74.50 103 TYR A O 1
ATOM 792 N N . ARG A 1 104 ? 1.935 -9.352 -2.803 1.00 70.06 104 ARG A N 1
ATOM 793 C CA . ARG A 1 104 ? 3.388 -9.467 -2.933 1.00 70.06 104 ARG A CA 1
ATOM 794 C C . ARG A 1 104 ? 3.784 -8.759 -4.231 1.00 70.06 104 ARG A C 1
ATOM 796 O O . ARG A 1 104 ? 3.414 -9.266 -5.287 1.00 70.06 104 ARG A O 1
ATOM 803 N N . PRO A 1 105 ? 4.529 -7.644 -4.176 1.00 69.25 105 PRO A N 1
ATOM 804 C CA . PRO A 1 105 ? 5.071 -7.030 -5.381 1.00 69.25 105 PRO A CA 1
ATOM 805 C C . PRO A 1 105 ? 5.961 -8.032 -6.126 1.00 69.25 105 PRO A C 1
ATOM 807 O O . PRO A 1 105 ? 6.796 -8.704 -5.508 1.00 69.25 105 PRO A O 1
ATOM 810 N N . LEU A 1 106 ? 5.758 -8.149 -7.437 1.00 55.16 106 LEU A N 1
ATOM 811 C CA . LEU A 1 106 ? 6.609 -8.922 -8.338 1.00 55.16 106 LEU A CA 1
ATOM 812 C C . LEU A 1 106 ? 7.868 -8.106 -8.644 1.00 55.16 106 LEU A C 1
ATOM 814 O O . LEU A 1 106 ? 7.934 -7.465 -9.679 1.00 55.16 106 LEU A O 1
ATOM 818 N N . GLU A 1 107 ? 8.823 -8.148 -7.714 1.00 52.56 107 GLU A N 1
ATOM 819 C CA . GLU A 1 107 ? 10.179 -7.588 -7.844 1.00 52.56 107 GLU A CA 1
ATOM 820 C C . GLU A 1 107 ? 10.239 -6.046 -8.008 1.00 52.56 107 GLU A C 1
ATOM 822 O O . GLU A 1 107 ? 9.325 -5.400 -8.512 1.00 52.56 107 GLU A O 1
ATOM 827 N N . MET A 1 108 ? 11.286 -5.435 -7.443 1.00 47.38 108 MET A N 1
ATOM 828 C CA . MET A 1 108 ? 11.627 -4.011 -7.597 1.00 47.38 108 MET A CA 1
ATOM 829 C C . MET A 1 108 ? 12.825 -3.897 -8.526 1.00 47.38 108 MET A C 1
ATOM 831 O O . MET A 1 108 ? 13.717 -4.766 -8.392 1.00 47.38 108 MET A O 1
#

Sequence (108 aa):
MTFQKSPMAVSMLVLFLILVGATVYRIITAIETHPGLVVEDAYLSGEAYGETLNARNQLLAQGWTLNLNTPKVVKHGIEQTYTAVSAKNGKVFSAAKAVAYFYRPLEM

Secondary structure (DSSP, 8-state):
--TTS-HHHHHHHHHHHHHHHHHHHHHHHHHHH-TTSS-THHHHHHHHHHHHHHHHHHHHHTTEEEEEE--SS--TTS----EEEEEETTEE-SS----------S--

pLDDT: mean 79.43, std 14.1, range [46.09, 97.06]

Nearest PDB structures (foldseek):
  3low-assembly1_B  TM=4.193E-01  e=7.458E+00  Homo sapiens

Radius of gyration: 29.88 Å; Cα contacts (8 Å, |Δi|>4): 47; chains: 1; bounding box: 53×36×84 Å

Solvent-accessible surface area (backbone atoms only — not comparable to full-atom values): 6889 Å² total; per-residue (Å²): 133,76,79,73,82,40,64,66,61,48,52,51,51,52,53,49,52,51,54,53,48,54,51,51,51,50,53,52,47,44,53,72,76,42,73,59,89,62,53,78,56,59,61,55,51,50,50,54,49,50,52,53,49,49,55,49,52,55,40,44,75,72,34,43,48,77,48,74,48,67,63,96,70,87,57,89,98,54,94,78,76,70,48,77,48,50,27,46,76,86,47,67,65,91,82,75,88,81,87,86,84,87,84,77,81,86,76,133

Mean predicted aligned error: 15.35 Å